Protein AF-A0A524CSA8-F1 (afdb_monomer_lite)

Foldseek 3Di:
DPPCVVVVVVVVVVVLVVQDLVPQAQEEEEELDCLQVVCVVVPNPDSLVSVLVSLVVVVVVVLVCLSSQRAEYEYALDDPCNVVDDPVNVVSSLVVLLVSLQCLLVPPSCVVSLEQEAEDDPLVPHPPSSNVSRVVNNVSSVPGRSHYYYYD

Sequence (152 aa):
MNITGPMYRLYEYVLYRQLNREKAPKHVGIILDGNRRYAREHGYDVPWFGHRKGAQKVMEVLRILWEADVKICTLYAFSVENFQRNENEVSEIMEIAKEKFGEVVDNPDIHRHKVRIKAIGRVDLLPADVQDAIAAAEMETSDYSKHILNVA

Radius of gyration: 16.95 Å; chains: 1; bounding box: 41×42×36 Å

pLDDT: mean 91.22, std 9.38, range [33.66, 98.5]

Structure (mmCIF, N/CA/C/O backbone):
data_AF-A0A524CSA8-F1
#
_entry.id   AF-A0A524CSA8-F1
#
loop_
_atom_site.group_PDB
_atom_site.id
_atom_site.type_symbol
_atom_site.label_atom_id
_atom_site.label_alt_id
_atom_site.label_comp_id
_atom_site.label_asym_id
_atom_site.label_entity_id
_atom_site.label_seq_id
_atom_site.pdbx_PDB_ins_code
_atom_site.Cartn_x
_atom_site.Cartn_y
_atom_site.Cartn_z
_atom_site.occupancy
_atom_site.B_iso_or_equiv
_atom_site.auth_seq_id
_atom_site.auth_comp_id
_atom_site.auth_asym_id
_atom_site.auth_atom_id
_atom_site.pdbx_PDB_model_num
ATOM 1 N N . MET A 1 1 ? 13.277 28.872 1.042 1.00 33.66 1 MET A N 1
ATOM 2 C CA . MET A 1 1 ? 13.573 28.181 -0.235 1.00 33.66 1 MET A CA 1
ATOM 3 C C . MET A 1 1 ? 14.711 27.202 0.013 1.00 33.66 1 MET A C 1
ATOM 5 O O . MET A 1 1 ? 15.814 27.642 0.303 1.00 33.66 1 MET A O 1
ATOM 9 N N . ASN A 1 2 ? 14.431 25.894 0.016 1.00 40.59 2 ASN A N 1
ATOM 10 C CA . ASN A 1 2 ? 15.413 24.858 0.359 1.00 40.59 2 ASN A CA 1
ATOM 11 C C . ASN A 1 2 ? 16.410 24.665 -0.794 1.00 40.59 2 ASN A C 1
ATOM 13 O O . ASN A 1 2 ? 16.108 24.012 -1.791 1.00 40.59 2 ASN A O 1
ATOM 17 N N . ILE A 1 3 ? 17.608 25.232 -0.643 1.00 49.41 3 ILE A N 1
ATOM 18 C CA . ILE A 1 3 ? 18.747 25.110 -1.575 1.00 49.41 3 ILE A CA 1
ATOM 19 C C . ILE A 1 3 ? 19.214 23.641 -1.684 1.00 49.41 3 ILE A C 1
ATOM 21 O O . ILE A 1 3 ? 19.854 23.241 -2.653 1.00 49.41 3 ILE A O 1
ATOM 25 N N . THR A 1 4 ? 18.809 22.801 -0.729 1.00 57.12 4 THR A N 1
ATOM 26 C CA . THR A 1 4 ? 18.981 21.346 -0.746 1.00 57.12 4 THR A CA 1
ATOM 27 C C . THR A 1 4 ? 18.202 20.656 -1.865 1.00 57.12 4 THR A C 1
ATOM 29 O O . THR A 1 4 ? 18.646 19.621 -2.340 1.00 57.12 4 THR A O 1
ATOM 32 N N . GLY A 1 5 ? 17.092 21.219 -2.354 1.00 75.44 5 GLY A N 1
ATOM 33 C CA . GLY A 1 5 ? 16.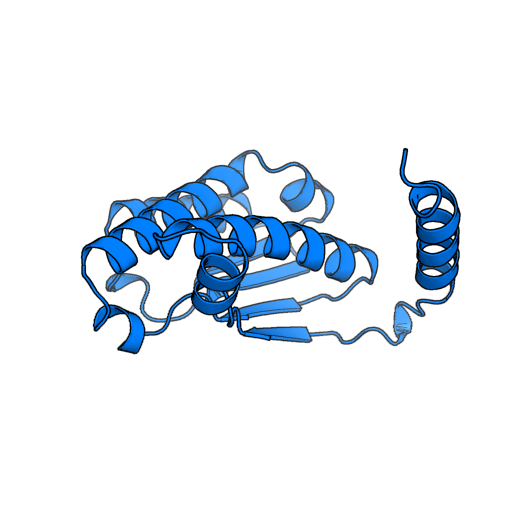223 20.553 -3.332 1.00 75.44 5 GLY A CA 1
ATOM 34 C C . GLY A 1 5 ? 16.905 20.218 -4.669 1.00 75.44 5 GLY A C 1
ATOM 35 O O . GLY A 1 5 ? 16.873 19.064 -5.089 1.00 75.44 5 GLY A O 1
ATOM 36 N N . PRO A 1 6 ? 17.540 21.180 -5.366 1.00 84.56 6 PRO A N 1
ATOM 37 C CA . PRO A 1 6 ? 18.200 20.910 -6.645 1.00 84.56 6 PRO A CA 1
ATOM 38 C C . PRO A 1 6 ? 19.397 19.961 -6.524 1.00 84.56 6 PRO A C 1
ATOM 40 O O . PRO A 1 6 ? 19.517 19.038 -7.326 1.00 84.56 6 PRO A O 1
ATOM 43 N N . MET A 1 7 ? 20.243 20.157 -5.507 1.00 88.19 7 MET A N 1
ATOM 44 C CA . MET A 1 7 ? 21.417 19.310 -5.274 1.00 88.19 7 MET A CA 1
ATOM 45 C C . MET A 1 7 ? 21.024 17.890 -4.870 1.00 88.19 7 MET A C 1
ATOM 47 O O . MET A 1 7 ? 21.609 16.933 -5.367 1.00 88.19 7 MET A O 1
ATOM 51 N N . TYR A 1 8 ? 20.003 17.742 -4.024 1.00 84.44 8 TYR A N 1
ATOM 52 C CA . TYR A 1 8 ? 19.508 16.435 -3.609 1.00 84.44 8 TYR A CA 1
ATOM 53 C C . TYR A 1 8 ? 18.849 15.683 -4.771 1.00 84.44 8 TYR A C 1
ATOM 55 O O . TYR A 1 8 ? 19.150 14.515 -4.973 1.00 84.44 8 TYR A O 1
ATOM 63 N N . ARG A 1 9 ? 18.068 16.360 -5.625 1.00 84.81 9 ARG A N 1
ATOM 64 C CA . ARG A 1 9 ? 17.523 15.745 -6.852 1.00 84.81 9 ARG A CA 1
ATOM 65 C C . ARG A 1 9 ? 18.611 15.302 -7.825 1.00 84.81 9 ARG A C 1
ATOM 67 O O . ARG A 1 9 ? 18.487 14.250 -8.443 1.00 84.81 9 ARG A O 1
ATOM 74 N N . LEU A 1 10 ? 19.677 16.094 -7.976 1.00 89.12 10 LEU A N 1
ATOM 75 C CA . LEU A 1 10 ? 20.823 15.695 -8.793 1.00 89.12 10 LEU A CA 1
ATOM 76 C C . LEU A 1 10 ? 21.529 14.474 -8.188 1.00 89.12 10 LEU A C 1
ATOM 78 O O . LEU A 1 10 ? 21.900 13.558 -8.917 1.00 89.12 10 LEU A O 1
ATOM 82 N N . TYR A 1 11 ? 21.680 14.448 -6.865 1.00 89.94 11 TYR A N 1
ATOM 83 C CA . TYR A 1 11 ? 22.249 13.316 -6.143 1.00 89.94 11 TYR A CA 1
ATOM 84 C C . TYR A 1 11 ? 21.411 12.041 -6.312 1.00 89.94 11 TYR A C 1
ATOM 86 O O . TYR A 1 11 ? 21.954 11.013 -6.711 1.00 89.94 11 TYR A O 1
ATOM 94 N N . GLU A 1 12 ? 20.093 12.114 -6.107 1.00 85.94 12 GLU A N 1
ATOM 95 C CA . GLU A 1 12 ? 19.166 11.006 -6.359 1.00 85.94 12 GLU A CA 1
ATOM 96 C C . GLU A 1 12 ? 19.260 10.533 -7.812 1.00 85.94 12 GLU A C 1
ATOM 98 O O . GLU A 1 12 ? 19.416 9.341 -8.059 1.00 85.94 12 GLU A O 1
ATOM 103 N N . TYR A 1 13 ? 19.261 11.452 -8.783 1.00 86.06 13 TYR A N 1
ATOM 104 C CA . TYR A 1 13 ? 19.416 11.115 -10.200 1.00 86.06 13 TYR A CA 1
ATOM 105 C C . TYR A 1 13 ? 20.710 10.336 -10.482 1.00 86.06 13 TYR A C 1
ATOM 107 O O . TYR A 1 13 ? 20.696 9.352 -11.225 1.00 86.06 13 TYR A O 1
ATOM 115 N N . VAL A 1 14 ? 21.830 10.743 -9.877 1.00 90.81 14 VAL A N 1
ATOM 116 C CA . VAL A 1 14 ? 23.104 10.022 -9.997 1.00 90.81 14 VAL A CA 1
ATOM 117 C C . VAL A 1 14 ? 23.008 8.633 -9.363 1.00 90.81 14 VAL A C 1
ATOM 119 O O . VAL A 1 14 ? 23.429 7.665 -9.996 1.00 90.81 14 VAL A O 1
ATOM 122 N N . LEU A 1 15 ? 22.418 8.509 -8.169 1.00 87.69 15 LEU A N 1
ATOM 123 C CA . LEU A 1 15 ? 22.221 7.219 -7.499 1.00 87.69 15 LEU A CA 1
ATOM 124 C C . LEU A 1 15 ? 21.351 6.262 -8.323 1.00 87.69 15 LEU A C 1
ATOM 126 O O . LEU A 1 15 ? 21.736 5.111 -8.520 1.00 87.69 15 LEU A O 1
ATOM 130 N N . TYR A 1 16 ? 20.227 6.730 -8.872 1.00 82.38 16 TYR A N 1
ATOM 131 C CA . TYR A 1 16 ? 19.348 5.904 -9.707 1.00 82.38 16 TYR A CA 1
ATOM 132 C C . TYR A 1 16 ? 20.067 5.347 -10.935 1.00 82.38 16 TYR A C 1
ATOM 134 O O . TYR A 1 16 ? 19.831 4.206 -11.326 1.00 82.38 16 TYR A O 1
ATOM 142 N N . ARG A 1 17 ? 20.990 6.113 -11.529 1.00 85.50 17 ARG A N 1
ATOM 143 C CA . ARG A 1 17 ? 21.798 5.648 -12.669 1.00 85.50 17 ARG A CA 1
ATOM 144 C C . ARG A 1 17 ? 22.874 4.634 -12.290 1.00 85.50 17 ARG A C 1
ATOM 146 O O . ARG A 1 17 ? 23.366 3.938 -13.174 1.00 85.50 17 ARG A O 1
ATOM 153 N N . GLN A 1 18 ? 23.245 4.554 -11.015 1.00 87.94 18 GLN A N 1
ATOM 154 C CA . GLN A 1 18 ? 24.184 3.554 -10.503 1.00 87.94 18 GLN A CA 1
ATOM 155 C C . GLN A 1 18 ? 23.494 2.236 -10.127 1.00 87.94 18 GLN A C 1
ATOM 157 O O . GLN A 1 18 ? 24.181 1.236 -9.912 1.00 87.94 18 GLN A O 1
ATOM 162 N N . LEU A 1 19 ? 22.157 2.200 -10.064 1.00 82.44 19 LEU A N 1
ATOM 163 C CA . LEU A 1 19 ? 21.419 0.974 -9.772 1.00 82.44 19 LEU A CA 1
ATOM 164 C C . LEU A 1 19 ? 21.613 -0.044 -10.896 1.00 82.44 19 LEU A C 1
ATOM 166 O O . LEU A 1 19 ? 21.122 0.114 -12.014 1.00 82.44 19 LEU A O 1
ATOM 170 N N . ASN A 1 20 ? 22.294 -1.140 -10.573 1.00 85.00 20 ASN A N 1
ATOM 171 C CA . ASN A 1 20 ? 22.346 -2.296 -11.448 1.00 85.00 20 ASN A CA 1
ATOM 172 C C . ASN A 1 20 ? 21.087 -3.149 -11.237 1.00 85.00 20 ASN A C 1
ATOM 174 O O . ASN A 1 20 ? 21.011 -3.930 -10.287 1.00 85.00 20 ASN A O 1
ATOM 178 N N . ARG A 1 21 ? 20.121 -3.013 -12.150 1.00 82.88 21 ARG A N 1
ATOM 179 C CA . ARG A 1 21 ? 18.849 -3.754 -12.122 1.00 82.88 21 ARG A CA 1
ATOM 180 C C . ARG A 1 21 ? 19.030 -5.272 -12.182 1.00 82.88 21 ARG A C 1
ATOM 182 O O . ARG A 1 21 ? 18.247 -5.994 -11.581 1.00 82.88 21 ARG A O 1
ATOM 189 N N . GLU A 1 22 ? 20.088 -5.771 -12.822 1.00 85.06 22 GLU A N 1
ATOM 190 C CA . GLU A 1 22 ? 20.376 -7.214 -12.876 1.00 85.06 22 GLU A CA 1
ATOM 191 C C . GLU A 1 22 ? 20.773 -7.783 -11.508 1.00 85.06 22 GLU A C 1
ATOM 193 O O . GLU A 1 22 ? 20.639 -8.981 -11.263 1.00 85.06 22 GLU A O 1
ATOM 198 N N . LYS A 1 23 ? 21.254 -6.920 -10.605 1.00 88.06 23 LYS A N 1
ATOM 199 C CA . LYS A 1 23 ? 21.631 -7.272 -9.231 1.00 88.06 23 LYS A CA 1
ATOM 200 C C . LYS A 1 23 ? 20.566 -6.891 -8.203 1.00 88.06 23 LYS A C 1
ATOM 202 O O . LYS A 1 23 ? 20.808 -7.061 -7.008 1.00 88.06 23 LYS A O 1
ATOM 207 N N . ALA A 1 24 ? 19.420 -6.363 -8.632 1.00 89.19 24 ALA A N 1
ATOM 208 C CA . ALA A 1 24 ? 18.347 -6.010 -7.716 1.00 89.19 24 ALA A CA 1
ATOM 209 C C . ALA A 1 24 ? 17.814 -7.268 -7.002 1.00 89.19 24 ALA A C 1
ATOM 211 O O . ALA A 1 24 ? 17.736 -8.347 -7.604 1.00 89.19 24 ALA A O 1
ATOM 212 N N . PRO A 1 25 ? 17.432 -7.162 -5.717 1.00 94.94 25 PRO A N 1
ATOM 213 C CA . PRO A 1 25 ? 16.754 -8.257 -5.046 1.00 94.94 25 PRO A CA 1
ATOM 214 C C . PRO A 1 25 ? 15.442 -8.564 -5.773 1.00 94.94 25 PRO A C 1
ATOM 216 O O . PRO A 1 25 ? 14.696 -7.670 -6.164 1.00 94.94 25 PRO A O 1
ATOM 219 N N . LYS A 1 26 ? 15.134 -9.852 -5.930 1.00 94.94 26 LYS A N 1
ATOM 220 C CA . LYS A 1 26 ? 13.879 -10.277 -6.566 1.00 94.94 26 LYS A CA 1
ATOM 221 C C . LYS A 1 26 ? 12.668 -10.070 -5.655 1.00 94.94 26 LYS A C 1
ATOM 223 O O . LYS A 1 26 ? 11.565 -9.884 -6.158 1.00 94.94 26 LYS A O 1
ATOM 228 N N . HIS A 1 27 ? 12.875 -10.111 -4.337 1.00 97.88 27 HIS A N 1
ATOM 229 C CA . HIS A 1 27 ? 11.826 -9.990 -3.328 1.00 97.88 27 HIS A CA 1
ATOM 230 C C . HIS A 1 27 ? 12.316 -9.175 -2.130 1.00 97.88 27 HIS A C 1
ATOM 232 O O . HIS A 1 27 ? 13.383 -9.458 -1.587 1.00 97.88 27 HIS A O 1
ATOM 238 N N . VAL A 1 28 ? 11.535 -8.175 -1.724 1.00 98.12 28 VAL A N 1
ATOM 239 C CA . VAL A 1 28 ? 11.758 -7.364 -0.520 1.00 98.12 28 VAL A CA 1
ATOM 240 C C . VAL A 1 28 ? 10.556 -7.476 0.419 1.00 98.12 28 VAL A C 1
ATOM 242 O O . VAL A 1 28 ? 9.418 -7.269 0.001 1.00 98.12 28 VAL A O 1
ATOM 245 N N . GLY A 1 29 ? 10.810 -7.780 1.693 1.00 97.81 29 GLY A N 1
ATOM 246 C CA . GLY A 1 29 ? 9.823 -7.702 2.772 1.00 97.81 29 GLY A CA 1
ATOM 247 C C . GLY A 1 29 ? 9.996 -6.414 3.579 1.00 97.81 29 GLY A C 1
ATOM 248 O O . GLY A 1 29 ? 11.126 -6.038 3.888 1.00 97.81 29 GLY A O 1
ATOM 249 N N . ILE A 1 30 ? 8.899 -5.741 3.922 1.00 96.94 30 ILE A N 1
ATOM 250 C CA . ILE A 1 30 ? 8.901 -4.478 4.667 1.00 96.94 30 ILE A CA 1
ATOM 251 C C . ILE A 1 30 ? 7.946 -4.590 5.848 1.00 96.94 30 ILE A C 1
ATOM 253 O O . ILE A 1 30 ? 6.770 -4.896 5.673 1.00 96.94 30 ILE A O 1
ATOM 257 N N . ILE A 1 31 ? 8.440 -4.287 7.046 1.00 94.94 31 ILE A N 1
ATOM 258 C CA . ILE A 1 31 ? 7.616 -4.160 8.248 1.00 94.94 31 ILE A CA 1
ATOM 259 C C . ILE A 1 31 ? 7.308 -2.680 8.457 1.00 94.94 31 ILE A C 1
ATOM 261 O O . ILE A 1 31 ? 8.225 -1.872 8.611 1.00 94.94 31 ILE A O 1
ATOM 265 N N . LEU A 1 32 ? 6.023 -2.323 8.450 1.00 91.19 32 LEU A N 1
ATOM 266 C CA . LEU A 1 32 ? 5.569 -0.938 8.575 1.00 91.19 32 LEU A CA 1
ATOM 267 C C . LEU A 1 32 ? 5.495 -0.512 10.048 1.00 91.19 32 LEU A C 1
ATOM 269 O O . LEU A 1 32 ? 4.415 -0.346 10.614 1.00 91.19 32 LEU A O 1
ATOM 273 N N . ASP A 1 33 ? 6.653 -0.347 10.686 1.00 90.50 33 ASP A N 1
ATOM 274 C CA . ASP A 1 33 ? 6.747 0.089 12.083 1.00 90.50 33 ASP A CA 1
ATOM 275 C C . ASP A 1 33 ? 7.081 1.587 12.219 1.00 90.50 33 ASP A C 1
ATOM 277 O O . ASP A 1 33 ? 7.576 2.240 11.304 1.00 90.50 33 ASP A O 1
ATOM 281 N N . GLY A 1 34 ? 6.808 2.147 13.397 1.00 89.50 34 GLY A N 1
ATOM 282 C CA . GLY A 1 34 ? 7.200 3.504 13.770 1.00 89.50 34 GLY A CA 1
ATOM 283 C C . GLY A 1 34 ? 6.103 4.553 13.614 1.00 89.50 34 GLY A C 1
ATOM 284 O O . GLY A 1 34 ? 6.262 5.645 14.146 1.00 89.50 34 GLY A O 1
ATOM 285 N N . ASN A 1 35 ? 4.957 4.226 13.010 1.00 89.69 35 ASN A N 1
ATOM 286 C CA . ASN A 1 35 ? 3.868 5.182 12.748 1.00 89.69 35 ASN A CA 1
ATOM 287 C C . ASN A 1 35 ? 3.415 5.952 14.004 1.00 89.69 35 ASN A C 1
ATOM 289 O O . ASN A 1 35 ? 3.301 7.176 13.985 1.00 89.69 35 ASN A O 1
ATOM 293 N N . ARG A 1 36 ? 3.238 5.258 15.136 1.00 86.81 36 ARG A N 1
ATOM 294 C CA . ARG A 1 36 ? 2.854 5.894 16.411 1.00 86.81 36 ARG A CA 1
ATOM 295 C C . ARG A 1 36 ? 3.960 6.773 17.001 1.00 86.81 36 ARG A C 1
ATOM 297 O O . ARG A 1 36 ? 3.663 7.809 17.586 1.00 86.81 36 ARG A O 1
ATOM 304 N N . ARG A 1 37 ? 5.228 6.360 16.865 1.00 89.38 37 ARG A N 1
ATOM 305 C CA . ARG A 1 37 ? 6.392 7.143 17.323 1.00 89.38 37 ARG A CA 1
ATOM 306 C C . ARG A 1 37 ? 6.530 8.415 16.490 1.00 89.38 37 ARG A C 1
ATOM 308 O O . ARG A 1 37 ? 6.600 9.497 17.056 1.00 89.38 37 ARG A O 1
ATOM 315 N N . TYR A 1 38 ? 6.419 8.278 15.170 1.00 89.94 38 TYR A N 1
ATOM 316 C CA . TYR A 1 38 ? 6.408 9.387 14.224 1.00 89.94 38 TYR A CA 1
ATOM 317 C C . TYR A 1 38 ? 5.310 10.409 14.545 1.00 89.94 38 TYR A C 1
ATOM 319 O O . TYR A 1 38 ? 5.593 11.604 14.589 1.00 89.94 38 TYR A O 1
ATOM 327 N N . ALA A 1 39 ? 4.081 9.950 14.824 1.00 87.94 39 ALA A N 1
ATOM 328 C CA . ALA A 1 39 ? 2.976 10.830 15.204 1.00 87.94 39 ALA A CA 1
ATOM 329 C C . ALA A 1 39 ? 3.328 11.688 16.434 1.00 87.94 39 ALA A C 1
ATOM 331 O O . ALA A 1 39 ? 3.237 12.912 16.375 1.00 87.94 39 ALA A O 1
ATOM 332 N N . ARG A 1 40 ? 3.828 11.057 17.506 1.00 86.69 40 ARG A N 1
ATOM 333 C CA . ARG A 1 40 ? 4.221 11.750 18.746 1.00 86.69 40 ARG A CA 1
ATOM 334 C C . ARG A 1 40 ? 5.352 12.753 18.530 1.00 86.69 40 ARG A C 1
ATOM 336 O O . ARG A 1 40 ? 5.271 13.872 19.020 1.00 86.69 40 ARG A O 1
ATOM 343 N N . GLU A 1 41 ? 6.390 12.367 17.792 1.00 88.75 41 GLU A N 1
ATOM 344 C CA . GLU A 1 41 ? 7.551 13.231 17.520 1.00 88.75 41 GLU A CA 1
ATOM 345 C C . GLU A 1 41 ? 7.188 14.481 16.710 1.00 88.75 41 GLU A C 1
ATOM 347 O O . GLU A 1 41 ? 7.858 15.504 16.824 1.00 88.75 41 GLU A O 1
ATOM 352 N N . HIS A 1 42 ? 6.110 14.421 15.926 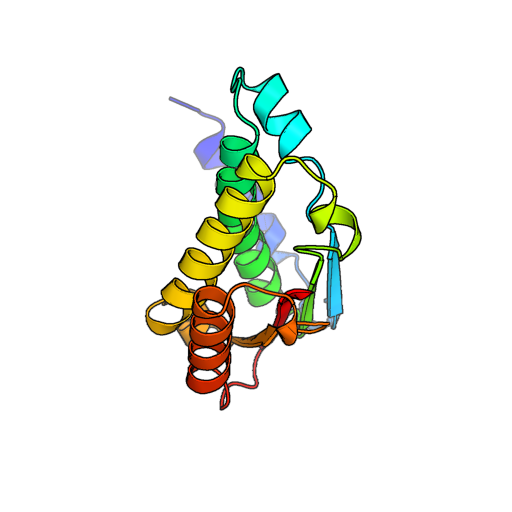1.00 85.25 42 HIS A N 1
ATOM 353 C CA . HIS A 1 42 ? 5.625 15.541 15.118 1.00 85.25 42 HIS A CA 1
ATOM 354 C C . HIS A 1 42 ? 4.453 16.293 15.772 1.00 85.25 42 HIS A C 1
ATOM 356 O O . HIS A 1 42 ? 3.799 17.097 15.111 1.00 85.25 42 HIS A O 1
ATOM 362 N N . GLY A 1 43 ? 4.192 16.053 17.064 1.00 82.69 43 GLY A N 1
ATOM 363 C CA . GLY A 1 43 ? 3.164 16.764 17.827 1.00 82.69 43 GLY A CA 1
ATOM 364 C C . GLY A 1 43 ? 1.731 16.364 17.477 1.00 82.69 43 GLY A C 1
ATOM 365 O O . GLY A 1 43 ? 0.806 17.127 17.736 1.00 82.69 43 GLY A O 1
ATOM 366 N N . TYR A 1 44 ? 1.531 15.190 16.874 1.00 82.38 44 TYR A N 1
ATOM 367 C CA . TYR A 1 44 ? 0.199 14.636 16.672 1.00 82.38 44 TYR A CA 1
ATOM 368 C C . TYR A 1 44 ? -0.202 13.823 17.901 1.00 82.38 44 TYR A C 1
ATOM 370 O O . TYR A 1 44 ? 0.369 12.764 18.174 1.00 82.38 44 TYR A O 1
ATOM 378 N N . ASP A 1 45 ? -1.231 14.292 18.605 1.00 75.19 45 ASP A N 1
ATOM 379 C CA . ASP A 1 45 ? -1.797 13.597 19.770 1.00 75.19 45 ASP A CA 1
ATOM 380 C C . ASP A 1 45 ? -2.465 12.265 19.395 1.00 75.19 45 ASP A C 1
ATOM 382 O O . ASP A 1 45 ? -2.692 11.396 20.239 1.00 75.19 45 ASP A O 1
ATOM 386 N N . VAL A 1 46 ? -2.766 12.086 18.107 1.00 78.06 46 VAL A N 1
ATOM 387 C CA . VAL A 1 46 ? -3.603 11.009 17.593 1.00 78.06 46 VAL A CA 1
ATOM 388 C C . VAL A 1 46 ? -2.829 10.044 16.679 1.00 78.06 46 VAL A C 1
ATOM 390 O O . VAL A 1 46 ? -2.304 10.457 15.638 1.00 78.06 46 VAL A O 1
ATOM 393 N N . PRO A 1 47 ? -2.750 8.738 17.025 1.00 77.00 47 PRO A N 1
ATOM 394 C CA . PRO A 1 47 ? -1.932 7.755 16.306 1.00 77.00 47 PRO A CA 1
ATOM 395 C C . PRO A 1 47 ? -2.222 7.612 14.807 1.00 77.00 47 PRO A C 1
ATOM 397 O O . PRO A 1 47 ? -1.296 7.389 14.023 1.00 77.00 47 PRO A O 1
ATOM 400 N N . TRP A 1 48 ? -3.484 7.750 14.388 1.00 79.19 48 TRP A N 1
ATOM 401 C CA . TRP A 1 48 ? -3.912 7.527 12.999 1.00 79.19 48 TRP A CA 1
ATOM 402 C C . TRP A 1 48 ? -3.271 8.494 12.000 1.00 79.19 48 TRP A C 1
ATOM 404 O O . TRP A 1 48 ? -3.076 8.131 10.840 1.00 79.19 48 TRP A O 1
ATOM 414 N N . PHE A 1 49 ? -2.840 9.682 12.438 1.00 83.12 49 PHE A N 1
ATOM 415 C CA . PHE A 1 49 ? -2.096 10.594 11.568 1.00 83.12 49 PHE A CA 1
ATOM 416 C C . PHE A 1 49 ? -0.774 9.970 11.099 1.00 83.12 49 PHE A C 1
ATOM 418 O O . PHE A 1 49 ? -0.421 10.034 9.919 1.00 83.12 49 PHE A O 1
ATOM 425 N N . GLY A 1 50 ? -0.073 9.295 12.014 1.00 85.50 50 GLY A N 1
ATOM 426 C CA . GLY A 1 50 ? 1.133 8.541 11.695 1.00 85.50 50 GLY A CA 1
ATOM 427 C C . GLY A 1 50 ? 0.854 7.394 10.729 1.00 85.50 50 GLY A C 1
ATOM 428 O O . GLY A 1 50 ? 1.626 7.184 9.800 1.00 85.50 50 GLY A O 1
ATOM 429 N N . HIS A 1 51 ? -0.275 6.699 10.886 1.00 86.81 51 HIS A N 1
ATOM 430 C CA . HIS A 1 51 ? -0.682 5.628 9.972 1.00 86.81 51 HIS A CA 1
ATOM 431 C C . HIS A 1 51 ? -0.972 6.146 8.556 1.00 86.81 51 HIS A C 1
ATOM 433 O O . HIS A 1 51 ? -0.472 5.571 7.589 1.00 86.81 51 HIS A O 1
ATOM 439 N N . ARG A 1 52 ? -1.679 7.276 8.414 1.00 87.69 52 ARG A N 1
ATOM 440 C CA . ARG A 1 52 ? -1.924 7.905 7.101 1.00 87.69 52 ARG A CA 1
ATOM 441 C C . ARG A 1 52 ? -0.628 8.365 6.433 1.00 87.69 52 ARG A C 1
ATOM 443 O O . ARG A 1 52 ? -0.437 8.144 5.237 1.00 87.69 52 ARG A O 1
ATOM 450 N N . LYS A 1 53 ? 0.299 8.950 7.199 1.00 88.25 53 LYS A N 1
ATOM 451 C CA . LYS A 1 53 ? 1.638 9.310 6.699 1.00 88.25 53 LYS A CA 1
ATOM 452 C C . LYS A 1 53 ? 2.459 8.086 6.304 1.00 88.25 53 LYS A C 1
ATOM 454 O O . LYS A 1 53 ? 3.102 8.109 5.256 1.00 88.25 53 LYS A O 1
ATOM 459 N N . GLY A 1 54 ? 2.382 7.012 7.085 1.00 88.81 54 GLY A N 1
ATOM 460 C CA . GLY A 1 54 ? 2.976 5.721 6.752 1.00 88.81 54 GLY A CA 1
ATOM 461 C C . GLY A 1 54 ? 2.451 5.182 5.421 1.00 88.81 54 GLY A C 1
ATOM 462 O O . GLY A 1 54 ? 3.245 4.857 4.544 1.00 88.81 54 GLY A O 1
ATOM 463 N N . ALA A 1 55 ? 1.132 5.188 5.214 1.00 88.44 55 ALA A N 1
ATOM 464 C CA . ALA A 1 55 ? 0.516 4.745 3.961 1.00 88.44 55 ALA A CA 1
ATOM 465 C C . ALA A 1 55 ? 0.970 5.578 2.745 1.00 88.44 55 ALA A C 1
ATOM 467 O O . ALA A 1 55 ? 1.251 5.024 1.684 1.00 88.44 55 ALA A O 1
ATOM 468 N N . GLN A 1 56 ? 1.114 6.901 2.896 1.00 88.38 56 GLN A N 1
ATOM 469 C CA . GLN A 1 56 ? 1.689 7.759 1.847 1.00 88.38 56 GLN A CA 1
ATOM 470 C C . GLN A 1 56 ? 3.145 7.379 1.543 1.00 88.38 56 GLN A C 1
ATOM 472 O O . GLN A 1 56 ? 3.527 7.246 0.380 1.00 88.38 56 GLN A O 1
ATOM 477 N N . LYS A 1 57 ? 3.948 7.143 2.588 1.00 91.81 57 LYS A N 1
ATOM 478 C CA . LYS A 1 57 ? 5.357 6.763 2.446 1.00 91.81 57 LYS A CA 1
ATOM 479 C C . LYS A 1 57 ? 5.530 5.409 1.760 1.00 91.81 57 LYS A C 1
ATOM 481 O O . LYS A 1 57 ? 6.461 5.249 0.976 1.00 91.81 57 LYS A O 1
ATOM 486 N N . VAL A 1 58 ? 4.632 4.457 2.013 1.00 93.88 58 VAL A N 1
ATOM 487 C CA . VAL A 1 58 ? 4.635 3.147 1.347 1.00 93.88 58 VAL A CA 1
ATOM 488 C C . VAL A 1 58 ? 4.585 3.306 -0.168 1.00 93.88 58 VAL A C 1
ATOM 490 O O . VAL A 1 58 ? 5.412 2.713 -0.853 1.00 93.88 58 VAL A O 1
ATOM 493 N N . MET A 1 59 ? 3.692 4.146 -0.698 1.00 91.19 59 MET A N 1
ATOM 494 C CA . MET A 1 59 ? 3.606 4.362 -2.147 1.00 91.19 59 MET A CA 1
ATOM 495 C C . MET A 1 59 ? 4.889 4.953 -2.734 1.00 91.19 59 MET A C 1
ATOM 497 O O . MET A 1 59 ? 5.306 4.551 -3.818 1.00 91.19 59 MET A O 1
ATOM 501 N N . GLU A 1 60 ? 5.550 5.866 -2.019 1.00 92.00 60 GLU A N 1
ATOM 502 C CA . GLU A 1 60 ? 6.856 6.381 -2.443 1.00 92.00 60 GLU A CA 1
ATOM 503 C C . GLU A 1 60 ? 7.901 5.261 -2.513 1.00 92.00 60 GLU A C 1
ATOM 505 O O . GLU A 1 60 ? 8.583 5.127 -3.523 1.00 92.00 60 GLU A O 1
ATOM 510 N N . VAL A 1 61 ? 7.989 4.414 -1.483 1.00 94.25 61 VAL A N 1
ATOM 511 C CA . VAL A 1 61 ? 8.939 3.289 -1.448 1.00 94.25 61 VAL A CA 1
ATOM 512 C C . VAL A 1 61 ? 8.637 2.266 -2.543 1.00 94.25 61 VAL A C 1
ATOM 514 O O . VAL A 1 61 ? 9.555 1.794 -3.212 1.00 94.25 61 VAL A O 1
ATOM 517 N N . LEU A 1 62 ? 7.365 1.943 -2.773 1.00 95.56 62 LEU A N 1
ATOM 518 C CA . LEU A 1 62 ? 6.955 1.004 -3.815 1.00 95.56 62 LEU A CA 1
ATOM 519 C C . LEU A 1 62 ? 7.372 1.476 -5.211 1.00 95.56 62 LEU A C 1
ATOM 521 O O . LEU A 1 62 ? 7.901 0.674 -5.979 1.00 95.56 62 LEU A O 1
ATOM 525 N N . ARG A 1 63 ? 7.232 2.774 -5.518 1.00 93.06 63 ARG A N 1
ATOM 526 C CA . ARG A 1 63 ? 7.718 3.346 -6.786 1.00 93.06 63 ARG A CA 1
ATOM 527 C C . ARG A 1 63 ? 9.213 3.107 -6.974 1.00 93.06 63 ARG A C 1
ATOM 529 O O . ARG A 1 63 ? 9.619 2.653 -8.040 1.00 93.06 63 ARG A O 1
ATOM 536 N N . ILE A 1 64 ? 10.012 3.323 -5.928 1.00 91.62 64 ILE A N 1
ATOM 537 C CA . ILE A 1 64 ? 11.463 3.074 -5.958 1.00 91.62 64 ILE A CA 1
ATOM 538 C C . ILE A 1 64 ? 11.747 1.599 -6.261 1.00 91.62 64 ILE A C 1
ATOM 540 O O . ILE A 1 64 ? 12.574 1.289 -7.119 1.00 91.62 64 ILE A O 1
ATOM 544 N N . LEU A 1 65 ? 11.041 0.680 -5.595 1.00 94.75 65 LEU A N 1
ATOM 545 C CA . LEU A 1 65 ? 11.201 -0.758 -5.823 1.00 94.75 65 LEU A CA 1
ATOM 546 C C . LEU A 1 65 ? 10.848 -1.150 -7.265 1.00 94.75 65 LEU A C 1
ATOM 548 O O . LEU A 1 65 ? 11.601 -1.893 -7.897 1.00 94.75 65 LEU A O 1
ATOM 552 N N . TRP A 1 66 ? 9.756 -0.620 -7.816 1.00 93.88 66 TRP A N 1
ATOM 553 C CA . TRP A 1 66 ? 9.352 -0.909 -9.194 1.00 93.88 66 TRP A CA 1
ATOM 554 C C . TRP A 1 66 ? 10.293 -0.288 -10.235 1.00 93.88 66 TRP A C 1
ATOM 556 O O . TRP A 1 66 ? 10.533 -0.886 -11.283 1.00 93.88 66 TRP A O 1
ATOM 566 N N . GLU A 1 67 ? 10.852 0.896 -9.979 1.00 90.06 67 GLU A N 1
ATOM 567 C CA . GLU A 1 67 ? 11.861 1.524 -10.847 1.00 90.06 67 GLU A CA 1
ATOM 568 C C . GLU A 1 67 ? 13.210 0.789 -10.823 1.00 90.06 67 GLU A C 1
ATOM 570 O O . GLU A 1 67 ? 13.932 0.762 -11.832 1.00 90.06 67 GLU A O 1
ATOM 575 N N . ALA A 1 68 ? 13.527 0.159 -9.690 1.00 90.12 68 ALA A N 1
ATOM 576 C CA . ALA A 1 68 ? 14.667 -0.733 -9.512 1.00 90.12 68 ALA A CA 1
ATOM 577 C C . ALA A 1 68 ? 14.426 -2.160 -10.048 1.00 90.12 68 ALA A C 1
ATOM 579 O O . ALA A 1 68 ? 15.345 -2.974 -10.011 1.00 90.12 68 ALA A O 1
ATOM 580 N N . ASP A 1 69 ? 13.233 -2.448 -10.584 1.00 91.62 69 ASP A N 1
ATOM 581 C CA . ASP A 1 69 ? 12.805 -3.753 -11.114 1.00 91.62 69 ASP A CA 1
ATOM 582 C C . ASP A 1 69 ? 12.734 -4.886 -10.066 1.00 91.62 69 ASP A C 1
ATOM 584 O O . ASP A 1 69 ? 12.857 -6.072 -10.387 1.00 91.62 69 ASP A O 1
ATOM 588 N N . VAL A 1 70 ? 12.489 -4.534 -8.798 1.00 95.62 70 VAL A N 1
ATOM 589 C CA . VAL A 1 70 ? 12.213 -5.502 -7.726 1.00 95.62 70 VAL A CA 1
ATOM 590 C C . VAL A 1 70 ? 10.857 -6.151 -7.982 1.00 95.62 70 VAL A C 1
ATOM 592 O O . VAL A 1 70 ? 9.812 -5.513 -7.860 1.00 95.62 70 VAL A O 1
ATOM 595 N N . LYS A 1 71 ? 10.869 -7.441 -8.327 1.00 96.00 71 LYS A N 1
ATOM 596 C CA . LYS A 1 71 ? 9.680 -8.161 -8.809 1.00 96.00 71 LYS A CA 1
ATOM 597 C C . LYS A 1 71 ? 8.602 -8.346 -7.754 1.00 96.00 71 LYS A C 1
ATOM 599 O O . LYS A 1 71 ? 7.425 -8.301 -8.096 1.00 96.00 71 LYS A O 1
ATOM 604 N N . ILE A 1 72 ? 8.983 -8.580 -6.504 1.00 98.38 72 ILE A N 1
ATOM 605 C CA . ILE A 1 72 ? 8.043 -8.903 -5.431 1.00 98.38 72 ILE A CA 1
ATOM 606 C C . ILE A 1 72 ? 8.299 -7.985 -4.239 1.00 98.38 72 ILE A C 1
ATOM 608 O O . ILE A 1 72 ? 9.424 -7.866 -3.753 1.00 98.38 72 ILE A O 1
ATOM 612 N N . CYS A 1 73 ? 7.244 -7.369 -3.726 1.00 98.31 73 CYS A N 1
ATOM 613 C CA . CYS A 1 73 ? 7.255 -6.689 -2.441 1.00 98.31 73 CYS A CA 1
ATOM 614 C C . CYS A 1 73 ? 6.241 -7.356 -1.509 1.00 98.31 73 CYS A C 1
ATOM 616 O O . CYS A 1 73 ? 5.178 -7.799 -1.942 1.00 98.31 73 CYS A O 1
ATOM 618 N N . THR A 1 74 ? 6.566 -7.477 -0.227 1.00 98.50 74 THR A N 1
ATOM 619 C CA . THR A 1 74 ? 5.620 -7.922 0.798 1.00 98.50 74 THR A CA 1
ATOM 620 C C . THR A 1 74 ? 5.621 -6.935 1.942 1.00 98.50 74 THR A C 1
ATOM 622 O O . THR A 1 74 ? 6.659 -6.703 2.556 1.00 98.50 74 THR A O 1
ATOM 625 N N . LEU A 1 75 ? 4.466 -6.345 2.206 1.00 97.69 75 LEU A N 1
ATOM 626 C CA . LEU A 1 75 ? 4.265 -5.412 3.299 1.00 97.69 75 LEU A CA 1
ATOM 627 C C . LEU A 1 75 ? 3.637 -6.165 4.456 1.00 97.69 75 LEU A C 1
ATOM 629 O O . LEU A 1 75 ? 2.628 -6.827 4.258 1.00 97.69 75 LEU A O 1
ATOM 633 N N . TYR A 1 76 ? 4.204 -6.035 5.648 1.00 95.31 76 TYR A N 1
ATOM 634 C CA . TYR A 1 76 ? 3.528 -6.424 6.873 1.00 95.31 76 TYR A CA 1
ATOM 635 C C . TYR A 1 76 ? 2.762 -5.211 7.394 1.00 95.31 76 TYR A C 1
ATOM 637 O O . TYR A 1 76 ? 3.357 -4.289 7.965 1.00 95.31 76 TYR A O 1
ATOM 645 N N . ALA A 1 77 ? 1.467 -5.179 7.086 1.00 91.62 77 ALA A N 1
ATOM 646 C CA . ALA A 1 77 ? 0.593 -4.036 7.292 1.00 91.62 77 ALA A CA 1
ATOM 647 C C . ALA A 1 77 ? -0.245 -4.172 8.567 1.00 91.62 77 ALA A C 1
ATOM 649 O O . ALA A 1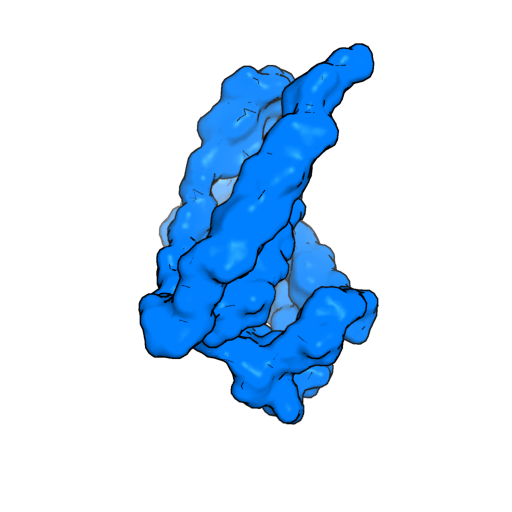 77 ? -0.402 -3.178 9.280 1.00 91.62 77 ALA A O 1
ATOM 650 N N . PHE A 1 78 ? -0.748 -5.372 8.882 1.00 92.94 78 PHE A N 1
ATOM 651 C CA . PHE A 1 78 ? -1.586 -5.572 10.066 1.00 92.94 78 PHE A CA 1
ATOM 652 C C . PHE A 1 78 ? -1.498 -6.997 10.625 1.00 92.94 78 PHE A C 1
ATOM 654 O O . PHE A 1 78 ? -1.755 -7.966 9.924 1.00 92.94 78 PHE A O 1
ATOM 661 N N . SER A 1 79 ? -1.175 -7.139 11.915 1.00 89.75 79 SER A N 1
ATOM 662 C CA . SER A 1 79 ? -1.107 -8.454 12.573 1.00 89.75 79 SER A CA 1
ATOM 663 C C . SER A 1 79 ? -2.383 -8.808 13.337 1.00 89.75 79 SER A C 1
ATOM 665 O O . SER A 1 79 ? -3.123 -7.926 13.767 1.00 89.75 79 SER A O 1
ATOM 667 N N . VAL A 1 80 ? -2.609 -10.099 13.607 1.00 89.50 80 VA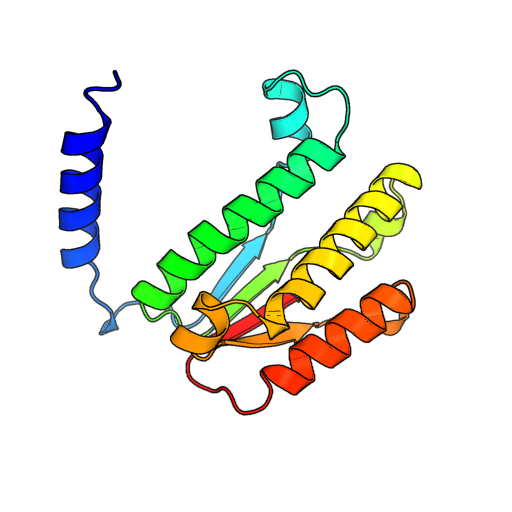L A N 1
ATOM 668 C CA . VAL A 1 80 ? -3.736 -10.547 14.450 1.00 89.50 80 VAL A CA 1
ATOM 669 C C . VAL A 1 80 ? -3.648 -9.942 15.859 1.00 89.50 80 VAL A C 1
ATOM 671 O O . VAL A 1 80 ? -4.652 -9.548 16.443 1.00 89.50 80 VAL A O 1
ATOM 674 N N . GLU A 1 81 ? -2.445 -9.772 16.401 1.00 89.19 81 GLU A N 1
ATOM 675 C CA . GLU A 1 81 ? -2.228 -9.110 17.691 1.00 89.19 81 GLU A CA 1
ATOM 676 C C . GLU A 1 81 ? -2.609 -7.622 17.647 1.00 89.19 81 GLU A C 1
ATOM 678 O O . GLU A 1 81 ? -2.880 -7.021 18.684 1.00 89.19 81 GLU A O 1
ATOM 683 N N . ASN A 1 82 ? -2.652 -6.991 16.467 1.00 89.81 82 ASN A N 1
ATOM 684 C CA . ASN A 1 82 ? -3.061 -5.592 16.346 1.00 89.81 82 ASN A CA 1
ATOM 685 C C . ASN A 1 82 ? -4.561 -5.386 16.581 1.00 89.81 82 ASN A C 1
ATOM 687 O O . ASN A 1 82 ? -4.941 -4.270 16.928 1.00 89.81 82 ASN A O 1
ATOM 691 N N . PHE A 1 83 ? -5.386 -6.437 16.526 1.00 91.19 83 PHE A N 1
ATOM 692 C CA . PHE A 1 83 ? -6.778 -6.365 16.985 1.00 91.19 83 PHE A CA 1
ATOM 693 C C . PHE A 1 83 ? -6.899 -6.066 18.485 1.00 91.19 83 PHE A C 1
ATOM 695 O O . PHE A 1 83 ? -7.930 -5.574 18.921 1.00 91.19 83 PHE A O 1
ATOM 702 N N . GLN A 1 84 ? -5.853 -6.316 19.281 1.00 91.94 84 GLN A N 1
ATOM 703 C CA . GLN A 1 84 ? -5.847 -6.024 20.721 1.00 91.94 84 GLN A CA 1
ATOM 704 C C . GLN A 1 84 ? -5.553 -4.547 21.040 1.00 91.94 84 GLN A C 1
ATOM 706 O O . GLN A 1 84 ? -5.439 -4.171 22.208 1.00 91.94 84 GLN A O 1
ATOM 711 N N . ARG A 1 85 ? -5.365 -3.701 20.019 1.00 90.62 85 ARG A N 1
ATOM 712 C CA . ARG A 1 85 ? -5.182 -2.256 20.200 1.00 90.62 85 ARG A CA 1
ATOM 713 C C . ARG A 1 85 ? -6.512 -1.580 20.533 1.00 90.62 85 ARG A C 1
ATOM 715 O O . ARG A 1 85 ? -7.568 -2.199 20.527 1.00 90.62 85 ARG A O 1
ATOM 722 N N . ASN A 1 86 ? -6.448 -0.286 20.841 1.00 91.12 86 ASN A N 1
ATOM 723 C CA . ASN A 1 86 ? -7.646 0.510 21.081 1.00 91.12 86 ASN A CA 1
ATOM 724 C C . ASN A 1 86 ? -8.583 0.459 19.859 1.00 91.12 86 ASN A C 1
ATOM 726 O O . ASN A 1 86 ? -8.119 0.613 18.731 1.00 91.12 86 ASN A O 1
ATOM 730 N N . GLU A 1 87 ? -9.884 0.286 20.095 1.00 91.81 87 GLU A N 1
ATOM 731 C CA . GLU A 1 87 ? -10.895 0.118 19.041 1.00 91.81 87 GLU A CA 1
ATOM 732 C C . GLU A 1 87 ? -10.896 1.265 18.024 1.00 91.81 87 GLU A C 1
ATOM 734 O O . GLU A 1 87 ? -10.976 1.014 16.824 1.00 91.81 87 GLU A O 1
ATOM 739 N N . ASN A 1 88 ? -10.704 2.511 18.475 1.00 90.00 88 ASN A N 1
ATOM 740 C CA . ASN A 1 88 ? -10.625 3.663 17.573 1.00 90.00 88 ASN A CA 1
ATOM 741 C C . ASN A 1 88 ? -9.383 3.585 16.674 1.00 90.00 88 ASN A C 1
ATOM 743 O O . ASN A 1 88 ? -9.453 3.915 15.496 1.00 90.00 88 ASN A O 1
ATOM 747 N N . GLU A 1 89 ? -8.242 3.124 17.204 1.00 89.62 89 GLU A N 1
ATOM 748 C CA . GLU A 1 89 ? -7.027 2.933 16.398 1.00 89.62 89 GLU A CA 1
ATOM 749 C C . GLU A 1 89 ? -7.240 1.840 15.346 1.00 89.62 89 GLU A C 1
ATOM 751 O O . GLU A 1 89 ? -6.865 2.024 14.190 1.00 89.62 89 GLU A O 1
ATOM 756 N N . VAL A 1 90 ? -7.863 0.720 15.726 1.00 93.12 90 VAL A N 1
ATOM 757 C CA . VAL A 1 90 ? -8.172 -0.371 14.791 1.00 93.12 90 VAL A CA 1
ATOM 758 C C . VAL A 1 90 ? -9.138 0.110 13.711 1.00 93.12 90 VAL A C 1
ATOM 760 O O . VAL A 1 90 ? -8.863 -0.102 12.535 1.00 93.12 90 VAL A O 1
ATOM 763 N N . SER A 1 91 ? -10.214 0.808 14.084 1.00 93.75 91 SER A N 1
ATOM 764 C CA . SER A 1 91 ? -11.194 1.351 13.137 1.00 93.75 91 SER A CA 1
ATOM 765 C C . SER A 1 91 ? -10.546 2.283 12.112 1.00 93.75 91 SER A C 1
ATOM 767 O O . SER A 1 91 ? -10.809 2.162 10.920 1.00 93.75 91 SER A O 1
ATOM 769 N N . GLU A 1 92 ? -9.653 3.172 12.548 1.00 92.50 92 GLU A N 1
ATOM 770 C CA . GLU A 1 92 ? -8.923 4.067 11.642 1.00 92.50 92 GLU A CA 1
ATOM 771 C C . GLU A 1 92 ? -7.972 3.308 10.711 1.00 92.50 92 GLU A C 1
ATOM 773 O O . GLU A 1 92 ? -7.855 3.643 9.534 1.00 92.50 92 GLU A O 1
ATOM 778 N N . ILE A 1 93 ? -7.294 2.265 11.202 1.00 93.25 93 ILE A N 1
ATOM 779 C CA . ILE A 1 93 ? -6.446 1.423 10.349 1.00 93.25 93 ILE A CA 1
ATOM 780 C C . ILE A 1 93 ? -7.288 0.706 9.286 1.00 93.25 93 ILE A C 1
ATOM 782 O O . ILE A 1 93 ? -6.863 0.641 8.132 1.00 93.25 93 ILE A O 1
ATOM 786 N N . MET A 1 94 ? -8.473 0.207 9.647 1.00 96.25 94 MET A N 1
ATOM 787 C CA . MET A 1 94 ? -9.390 -0.430 8.696 1.00 96.25 94 MET A CA 1
ATOM 788 C C . MET A 1 94 ? -9.902 0.564 7.655 1.00 96.25 94 MET A C 1
ATOM 790 O O . MET A 1 94 ? -9.920 0.235 6.471 1.00 96.25 94 MET A O 1
ATOM 794 N N . GLU A 1 95 ? -10.214 1.800 8.054 1.00 96.06 95 GLU A N 1
ATOM 795 C CA . GLU A 1 95 ? -10.598 2.853 7.109 1.00 96.06 95 GLU A CA 1
ATOM 796 C C . GLU A 1 95 ? -9.461 3.164 6.129 1.00 96.06 95 GLU A C 1
ATOM 798 O O . GLU A 1 95 ? -9.676 3.214 4.920 1.00 96.06 95 GLU A O 1
ATOM 803 N N . ILE A 1 96 ? -8.224 3.285 6.624 1.00 94.12 96 ILE A N 1
ATOM 804 C CA . ILE A 1 96 ? -7.043 3.481 5.771 1.00 94.12 96 ILE A CA 1
ATOM 805 C C . ILE A 1 96 ? -6.859 2.296 4.817 1.00 94.12 96 ILE A C 1
ATOM 807 O O . ILE A 1 96 ? -6.539 2.504 3.648 1.00 94.12 96 ILE A O 1
ATOM 811 N N . ALA A 1 97 ? -7.044 1.061 5.287 1.00 95.56 97 ALA A N 1
ATOM 812 C CA . ALA A 1 97 ? -6.944 -0.124 4.442 1.00 95.56 97 ALA A CA 1
ATOM 813 C C . ALA A 1 97 ? -8.004 -0.097 3.332 1.00 95.56 97 ALA A C 1
ATOM 815 O O . ALA A 1 97 ? -7.651 -0.235 2.161 1.00 95.56 97 ALA A O 1
ATOM 816 N N . LYS A 1 98 ? -9.270 0.159 3.681 1.00 97.25 98 LYS A N 1
ATOM 817 C CA . LYS A 1 98 ? -10.379 0.289 2.728 1.00 97.25 98 LYS A CA 1
ATOM 818 C C . LYS A 1 98 ? -10.095 1.358 1.676 1.00 97.25 98 LYS A C 1
ATOM 820 O O . LYS A 1 98 ? -10.200 1.080 0.486 1.00 97.25 98 LYS A O 1
ATOM 825 N N . GLU A 1 99 ? -9.677 2.552 2.101 1.00 95.62 99 GLU A N 1
ATOM 826 C CA . GLU A 1 99 ? -9.287 3.644 1.200 1.00 95.62 99 GLU A CA 1
ATOM 827 C C . GLU A 1 99 ? -8.158 3.210 0.253 1.00 95.62 99 GLU A C 1
ATOM 829 O O . GLU A 1 99 ? -8.256 3.395 -0.957 1.00 95.62 99 GLU A O 1
ATOM 834 N N . LYS A 1 100 ? -7.085 2.608 0.780 1.00 95.00 100 LYS A N 1
ATOM 835 C CA . LYS A 1 100 ? -5.896 2.264 -0.014 1.00 95.00 100 LYS A CA 1
ATOM 836 C C . LYS A 1 100 ? -6.138 1.125 -0.994 1.00 95.00 100 LYS A C 1
ATOM 838 O O . LYS A 1 100 ? -5.601 1.181 -2.096 1.00 95.00 100 LYS A O 1
ATOM 843 N N . PHE A 1 101 ? -6.935 0.126 -0.623 1.00 96.75 101 PHE A N 1
ATOM 844 C CA . PHE A 1 101 ? -7.371 -0.906 -1.562 1.00 96.75 101 PHE A CA 1
ATOM 845 C C . PHE A 1 101 ? -8.362 -0.347 -2.587 1.00 96.75 101 PHE A C 1
ATOM 847 O O . PHE A 1 101 ? -8.231 -0.653 -3.766 1.00 96.75 101 PHE A O 1
ATOM 854 N N . GLY A 1 102 ? -9.282 0.534 -2.187 1.00 96.00 102 GLY A N 1
ATOM 855 C CA . GLY A 1 102 ? -10.197 1.203 -3.117 1.00 96.00 102 GLY A CA 1
ATOM 856 C C . GLY A 1 102 ? -9.473 2.069 -4.155 1.00 96.00 102 GLY A C 1
ATOM 857 O O . GLY A 1 102 ? -9.821 2.045 -5.331 1.00 96.00 102 GLY A O 1
ATOM 858 N N . GLU A 1 103 ? -8.409 2.769 -3.752 1.00 94.62 103 GLU A N 1
ATOM 859 C CA . GLU A 1 103 ? -7.573 3.582 -4.647 1.00 94.62 103 GLU A CA 1
ATOM 860 C C . GLU A 1 103 ? -6.877 2.761 -5.743 1.00 94.62 103 GLU A C 1
ATOM 862 O O . GLU A 1 103 ? -6.509 3.336 -6.763 1.00 94.62 103 GLU A O 1
ATOM 867 N N . VAL A 1 104 ? -6.682 1.445 -5.561 1.00 93.44 104 VAL A N 1
ATOM 868 C CA . VAL A 1 104 ? -5.992 0.571 -6.532 1.00 93.44 104 VAL A CA 1
ATOM 869 C C . VAL A 1 104 ? -6.612 0.662 -7.918 1.00 93.44 104 VAL A C 1
ATOM 871 O O . VAL A 1 104 ? -5.866 0.679 -8.894 1.00 93.44 104 VAL A O 1
ATOM 874 N N . VAL A 1 105 ? -7.944 0.741 -7.984 1.00 90.19 105 VAL A N 1
ATOM 875 C CA . VAL A 1 105 ? -8.719 0.683 -9.232 1.00 90.19 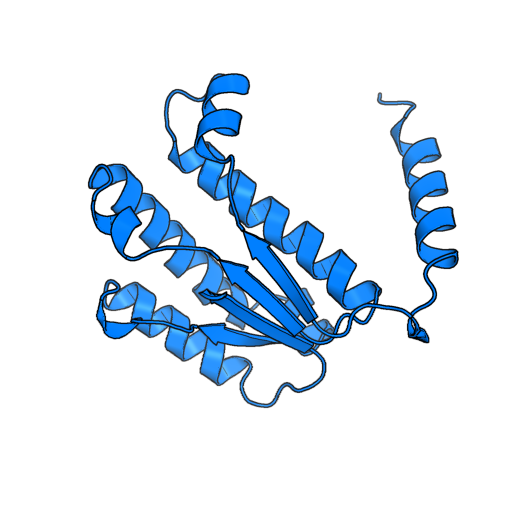105 VAL A CA 1
ATOM 876 C C . VAL A 1 105 ? -8.390 1.827 -10.185 1.00 90.19 105 VAL A C 1
ATOM 878 O O . VAL A 1 105 ? -8.397 1.636 -11.395 1.00 90.19 105 VAL A O 1
ATOM 881 N N . ASP A 1 106 ? -8.055 2.995 -9.640 1.00 93.50 106 ASP A N 1
ATOM 882 C CA . ASP A 1 106 ? -7.772 4.199 -10.420 1.00 93.50 106 ASP A CA 1
ATOM 883 C C . ASP A 1 106 ? -6.308 4.649 -10.283 1.00 93.50 106 ASP A C 1
ATOM 885 O O . ASP A 1 106 ? -5.939 5.749 -10.709 1.00 93.50 106 ASP A O 1
ATOM 889 N N . ASN A 1 107 ? -5.438 3.838 -9.667 1.00 95.62 107 ASN A N 1
ATOM 890 C CA . ASN A 1 107 ? -4.081 4.264 -9.347 1.00 95.62 107 ASN A CA 1
ATOM 891 C C . ASN A 1 107 ? -3.150 4.161 -10.569 1.00 95.62 107 ASN A C 1
ATOM 893 O O . ASN A 1 107 ? -2.731 3.061 -10.953 1.00 95.62 107 ASN A O 1
ATOM 897 N N . PRO A 1 108 ? -2.702 5.292 -11.146 1.00 95.50 108 PRO A N 1
ATOM 898 C CA . PRO A 1 108 ? -1.929 5.275 -12.383 1.00 95.50 108 PRO A CA 1
ATOM 899 C C . PRO A 1 108 ? -0.583 4.557 -12.240 1.00 95.50 108 PRO A C 1
ATOM 901 O O . PRO A 1 108 ? -0.109 3.965 -13.210 1.00 95.50 108 PRO A O 1
ATOM 904 N N . ASP A 1 109 ? 0.039 4.570 -11.056 1.00 95.19 109 ASP A N 1
ATOM 905 C CA . ASP A 1 109 ? 1.319 3.895 -10.847 1.00 95.19 109 ASP A CA 1
ATOM 906 C C . ASP A 1 109 ? 1.153 2.375 -10.843 1.00 95.19 109 ASP A C 1
ATOM 908 O O . ASP A 1 109 ? 1.934 1.675 -11.489 1.00 95.19 109 ASP A O 1
ATOM 912 N N . ILE A 1 110 ? 0.110 1.857 -10.191 1.00 96.81 110 ILE A N 1
ATOM 913 C CA . ILE A 1 110 ? -0.182 0.417 -10.160 1.00 96.81 110 ILE A CA 1
ATOM 914 C C . ILE A 1 110 ? -0.372 -0.113 -11.585 1.00 96.81 110 ILE A C 1
ATOM 916 O O . ILE A 1 110 ? 0.265 -1.100 -11.974 1.00 96.81 110 ILE A O 1
ATOM 920 N N . HIS A 1 111 ? -1.161 0.583 -12.408 1.00 97.25 111 HIS A N 1
ATOM 921 C CA . HIS A 1 111 ? -1.399 0.179 -13.795 1.00 97.25 111 HIS A CA 1
ATOM 922 C C . HIS A 1 111 ? -0.168 0.363 -14.688 1.00 97.25 111 HIS A C 1
ATOM 924 O O . HIS A 1 111 ? 0.145 -0.516 -15.499 1.00 97.25 111 HIS A O 1
ATOM 930 N N . ARG A 1 112 ? 0.570 1.472 -14.535 1.00 97.00 112 ARG A N 1
ATOM 931 C CA . ARG A 1 112 ? 1.808 1.746 -15.288 1.00 97.00 112 ARG A CA 1
ATOM 932 C C . ARG A 1 112 ? 2.875 0.694 -15.011 1.00 97.00 112 ARG A C 1
ATOM 934 O O . ARG A 1 112 ? 3.566 0.246 -15.929 1.00 97.00 112 ARG A O 1
ATOM 941 N N . HIS A 1 113 ? 3.019 0.299 -13.750 1.00 96.88 113 HIS A N 1
ATOM 942 C CA . HIS A 1 113 ? 3.990 -0.701 -13.327 1.00 96.88 113 HIS A CA 1
ATOM 943 C C . HIS A 1 113 ? 3.452 -2.134 -13.417 1.00 96.88 113 HIS A C 1
ATOM 945 O O . HIS A 1 113 ? 4.235 -3.056 -13.194 1.00 96.88 113 HIS A O 1
ATOM 951 N N . LYS A 1 114 ? 2.185 -2.338 -13.814 1.00 97.81 114 LYS A N 1
ATOM 952 C CA . LYS A 1 114 ? 1.530 -3.653 -13.942 1.00 97.81 114 LYS A CA 1
ATOM 953 C C . LYS A 1 114 ? 1.749 -4.494 -12.681 1.00 97.81 114 LYS A C 1
ATOM 955 O O . LYS A 1 114 ? 2.358 -5.568 -12.729 1.00 97.81 114 LYS A O 1
ATOM 960 N N . VAL A 1 115 ? 1.309 -3.940 -11.553 1.00 98.38 115 VAL A N 1
ATOM 961 C CA . VAL A 1 115 ? 1.489 -4.509 -10.214 1.00 98.38 115 VAL A CA 1
ATOM 962 C C . VAL A 1 115 ? 0.277 -5.349 -9.846 1.00 98.38 115 VAL A C 1
ATOM 964 O O . VAL A 1 115 ? -0.808 -4.811 -9.664 1.00 98.38 115 VAL A O 1
ATOM 967 N N . ARG A 1 116 ? 0.466 -6.656 -9.697 1.00 98.44 116 ARG A N 1
ATOM 968 C CA . ARG A 1 116 ? -0.552 -7.547 -9.148 1.00 98.44 116 ARG A CA 1
ATOM 969 C C . ARG A 1 116 ? -0.580 -7.434 -7.636 1.00 98.44 116 ARG A C 1
ATOM 971 O O . ARG A 1 116 ? 0.443 -7.674 -6.993 1.00 98.44 116 ARG A O 1
ATOM 978 N N . ILE A 1 117 ? -1.732 -7.097 -7.081 1.00 98.19 117 ILE A N 1
ATOM 979 C CA . ILE A 1 117 ? -1.916 -6.946 -5.640 1.00 98.19 117 ILE A CA 1
ATOM 980 C C . ILE A 1 117 ? -2.579 -8.201 -5.090 1.00 98.19 117 ILE A C 1
ATOM 982 O O . ILE A 1 117 ? -3.441 -8.795 -5.735 1.00 98.19 117 ILE A O 1
ATOM 986 N N . LYS A 1 118 ? -2.130 -8.626 -3.909 1.00 97.88 118 LYS A N 1
ATOM 987 C CA . LYS A 1 118 ? -2.722 -9.738 -3.178 1.00 97.88 118 LYS A CA 1
ATOM 988 C C . LYS A 1 118 ? -2.700 -9.474 -1.678 1.00 97.88 118 LYS A C 1
ATOM 990 O O . LYS A 1 118 ? -1.637 -9.192 -1.125 1.00 97.88 118 LYS A O 1
ATOM 995 N N . ALA A 1 119 ? -3.840 -9.606 -1.017 1.00 97.75 119 ALA A N 1
ATOM 996 C CA . ALA A 1 119 ? -3.900 -9.689 0.431 1.00 97.75 119 ALA A CA 1
ATOM 997 C C . ALA A 1 119 ? -3.597 -11.131 0.864 1.00 97.75 119 ALA A C 1
ATOM 999 O O . ALA A 1 119 ? -4.096 -12.102 0.293 1.00 97.75 119 ALA A O 1
ATOM 1000 N N . ILE A 1 120 ? -2.735 -11.295 1.863 1.00 97.12 120 ILE A N 1
ATOM 1001 C CA . ILE A 1 120 ? -2.360 -12.602 2.404 1.00 97.12 120 ILE A CA 1
ATOM 1002 C C . ILE A 1 120 ? -2.591 -12.619 3.912 1.00 97.12 120 ILE A C 1
ATOM 1004 O O . ILE A 1 120 ? -2.361 -11.627 4.585 1.00 97.12 120 ILE A O 1
ATOM 1008 N N . GLY A 1 121 ? -3.041 -13.751 4.453 1.00 95.38 121 GLY A N 1
ATOM 1009 C CA . GLY A 1 121 ? -3.372 -13.883 5.874 1.00 95.38 121 GLY A CA 1
ATOM 1010 C C . GLY A 1 121 ? -4.843 -14.225 6.094 1.00 95.38 121 GLY A C 1
ATOM 1011 O O . GLY A 1 121 ? -5.462 -14.879 5.255 1.00 95.38 121 GLY A O 1
ATOM 1012 N N . ARG A 1 122 ? -5.388 -13.816 7.244 1.00 95.06 122 ARG A N 1
ATOM 1013 C CA . ARG A 1 122 ? -6.782 -14.074 7.642 1.00 95.06 122 ARG A CA 1
ATOM 1014 C C . ARG A 1 122 ? -7.691 -12.908 7.259 1.00 95.06 122 ARG A C 1
ATOM 1016 O O . ARG A 1 122 ? -8.156 -12.163 8.119 1.00 95.06 122 ARG A O 1
ATOM 1023 N N . VAL A 1 123 ? -7.880 -12.723 5.954 1.00 95.56 123 VAL A N 1
ATOM 1024 C CA . VAL A 1 123 ? -8.706 -11.639 5.387 1.00 95.56 123 VAL A CA 1
ATOM 1025 C C . VAL A 1 123 ? -10.159 -11.732 5.866 1.00 95.56 123 VAL A C 1
ATOM 1027 O O . VAL A 1 123 ? -10.809 -10.713 6.062 1.00 95.56 123 VAL A O 1
ATOM 1030 N N . ASP A 1 124 ? -10.631 -12.943 6.158 1.00 95.81 124 ASP A N 1
ATOM 1031 C CA . ASP A 1 124 ? -11.952 -13.242 6.715 1.00 95.81 124 ASP A CA 1
ATOM 1032 C C . ASP A 1 124 ? -12.217 -12.602 8.089 1.00 95.81 124 ASP A C 1
ATOM 1034 O O . ASP A 1 124 ? -13.374 -12.425 8.467 1.00 95.81 124 ASP A O 1
ATOM 1038 N N . LEU A 1 125 ? -11.165 -12.228 8.828 1.00 95.38 125 LEU A N 1
ATOM 1039 C CA . LEU A 1 125 ? -11.285 -11.530 10.112 1.00 95.38 125 LEU A CA 1
ATOM 1040 C C . LEU A 1 125 ? -11.445 -10.010 9.968 1.00 95.38 125 LEU A C 1
ATOM 1042 O O . LEU A 1 125 ? -11.698 -9.330 10.964 1.00 95.38 125 LEU A O 1
ATOM 1046 N N . LEU A 1 126 ? -11.247 -9.459 8.769 1.00 96.81 126 LEU A N 1
ATOM 1047 C CA . LEU A 1 126 ? -11.366 -8.024 8.526 1.00 96.81 126 LEU A CA 1
ATOM 1048 C C . LEU A 1 126 ? -12.844 -7.618 8.391 1.00 96.81 126 LEU A C 1
ATOM 1050 O O . LEU A 1 126 ? -13.689 -8.459 8.082 1.00 96.81 126 LEU A O 1
ATOM 1054 N N . PRO A 1 127 ? -13.193 -6.339 8.589 1.00 97.38 127 PRO A N 1
ATOM 1055 C CA . PRO A 1 127 ? -14.534 -5.841 8.292 1.00 97.38 127 PRO A CA 1
ATOM 1056 C C . PRO A 1 127 ? -14.946 -6.109 6.835 1.00 97.38 127 PRO A C 1
ATOM 1058 O O . PRO A 1 127 ? -14.108 -6.077 5.935 1.00 97.38 127 PRO A O 1
ATOM 1061 N N . ALA A 1 128 ? -16.234 -6.379 6.599 1.00 98.00 128 ALA A N 1
ATOM 1062 C CA . ALA A 1 128 ? -16.738 -6.802 5.287 1.00 98.00 128 ALA A CA 1
ATOM 1063 C C . ALA A 1 128 ? -16.443 -5.788 4.167 1.00 98.00 128 ALA A C 1
ATOM 1065 O O . ALA A 1 128 ? -16.053 -6.173 3.072 1.00 98.00 128 ALA A O 1
ATOM 1066 N N . ASP A 1 129 ? -16.535 -4.495 4.462 1.00 97.75 129 ASP A N 1
ATOM 1067 C CA . ASP A 1 129 ? -16.220 -3.419 3.521 1.00 97.75 129 ASP A CA 1
ATOM 1068 C C . ASP A 1 129 ? -14.730 -3.374 3.133 1.00 97.75 129 ASP A C 1
ATOM 1070 O O . ASP A 1 129 ? -14.392 -3.058 1.991 1.00 97.75 129 ASP A O 1
ATOM 1074 N N . VAL A 1 130 ? -13.828 -3.741 4.049 1.00 98.00 130 VAL A N 1
ATOM 1075 C CA . VAL A 1 130 ? -12.399 -3.923 3.748 1.00 98.00 130 VAL A CA 1
ATOM 1076 C C . VAL A 1 130 ? -12.189 -5.163 2.877 1.00 98.00 130 VAL A C 1
ATOM 1078 O O . VAL A 1 130 ? -11.397 -5.116 1.936 1.00 98.00 130 VAL A O 1
ATOM 1081 N N . GLN A 1 131 ? -12.898 -6.261 3.157 1.00 98.31 131 GLN A N 1
ATOM 1082 C CA . GLN A 1 131 ? -12.829 -7.480 2.341 1.00 98.31 131 GLN A CA 1
ATOM 1083 C C . GLN A 1 131 ? -13.288 -7.217 0.900 1.00 98.31 131 GLN A C 1
ATOM 1085 O O . GLN A 1 131 ? -12.617 -7.643 -0.040 1.00 98.31 131 GLN A O 1
ATOM 1090 N N . ASP A 1 132 ? -14.375 -6.464 0.722 1.00 98.19 132 ASP A N 1
ATOM 1091 C CA . ASP A 1 132 ? -14.890 -6.075 -0.593 1.00 98.19 132 ASP A CA 1
ATOM 1092 C C . ASP A 1 132 ? -13.876 -5.216 -1.365 1.00 98.19 132 ASP A C 1
ATOM 1094 O O . ASP A 1 132 ? -13.612 -5.465 -2.545 1.00 98.19 132 ASP A O 1
ATOM 1098 N N . ALA A 1 133 ? -13.244 -4.243 -0.696 1.00 98.06 133 ALA A N 1
ATOM 1099 C CA . ALA A 1 133 ? -12.202 -3.413 -1.299 1.00 98.06 133 ALA A CA 1
ATOM 1100 C C . ALA A 1 133 ? -10.972 -4.239 -1.718 1.00 98.06 133 ALA A C 1
ATOM 1102 O O . ALA A 1 133 ? -10.432 -4.042 -2.809 1.00 98.06 133 ALA A O 1
ATOM 1103 N N . ILE A 1 134 ? -10.550 -5.194 -0.882 1.00 98.31 134 ILE A N 1
ATOM 1104 C CA . ILE A 1 134 ? -9.472 -6.137 -1.207 1.00 98.31 134 ILE A CA 1
ATOM 1105 C C . ILE A 1 134 ? -9.838 -6.954 -2.447 1.00 98.31 134 ILE A C 1
ATOM 1107 O O . ILE A 1 134 ? -9.050 -7.019 -3.389 1.00 98.31 134 ILE A O 1
ATOM 1111 N N . ALA A 1 135 ? -11.031 -7.552 -2.474 1.00 98.12 135 ALA A N 1
ATOM 1112 C CA . ALA A 1 135 ? -11.478 -8.380 -3.588 1.00 98.12 135 ALA A CA 1
ATOM 1113 C C . ALA A 1 135 ? -11.518 -7.595 -4.910 1.00 98.12 135 ALA A C 1
ATOM 1115 O O . ALA A 1 135 ? -11.063 -8.103 -5.937 1.00 98.12 135 ALA A O 1
ATOM 1116 N N . ALA A 1 136 ? -11.993 -6.346 -4.882 1.00 98.06 136 ALA A N 1
ATOM 1117 C CA . ALA A 1 136 ? -11.980 -5.464 -6.047 1.00 98.06 136 ALA A CA 1
ATOM 1118 C C . ALA A 1 136 ? -10.548 -5.187 -6.544 1.00 98.06 136 ALA A C 1
ATOM 1120 O O . ALA A 1 136 ? -10.271 -5.322 -7.736 1.00 98.06 136 ALA A O 1
ATOM 1121 N N . ALA A 1 137 ? -9.619 -4.876 -5.635 1.00 98.06 137 ALA A N 1
ATOM 1122 C CA . ALA A 1 137 ? -8.217 -4.621 -5.967 1.00 98.06 137 ALA A CA 1
ATOM 1123 C C . ALA A 1 137 ? -7.495 -5.856 -6.545 1.00 98.06 137 ALA A C 1
ATOM 1125 O O . ALA A 1 137 ? -6.727 -5.747 -7.510 1.00 98.06 137 ALA A O 1
ATOM 1126 N N . GLU A 1 138 ? -7.727 -7.041 -5.973 1.00 98.38 138 GLU A N 1
ATOM 1127 C CA . GLU A 1 138 ? -7.161 -8.295 -6.482 1.00 98.38 138 GLU A CA 1
ATOM 1128 C C . GLU A 1 138 ? -7.712 -8.647 -7.865 1.00 98.38 138 GLU A C 1
ATOM 1130 O O . GLU A 1 138 ? -6.959 -9.097 -8.731 1.00 98.38 138 GLU A O 1
ATOM 1135 N N . MET A 1 139 ? -9.012 -8.426 -8.084 1.00 98.25 139 MET A N 1
ATOM 1136 C CA . MET A 1 139 ? -9.665 -8.669 -9.368 1.00 98.25 139 MET A CA 1
ATOM 1137 C C . MET A 1 139 ? -9.120 -7.739 -10.453 1.00 98.25 139 MET A C 1
ATOM 1139 O O . MET A 1 139 ? -8.685 -8.222 -11.499 1.00 98.25 139 MET A O 1
ATOM 1143 N N . GLU A 1 140 ? -9.069 -6.434 -10.183 1.00 98.25 140 GLU A N 1
ATOM 1144 C CA . GLU A 1 140 ? -8.594 -5.414 -11.127 1.00 98.25 140 GLU A CA 1
ATOM 1145 C C . GLU A 1 140 ? -7.147 -5.662 -11.576 1.00 98.25 140 GLU A C 1
ATOM 1147 O O . GLU A 1 140 ? -6.770 -5.438 -12.726 1.00 98.25 140 GLU A O 1
ATOM 1152 N N . THR A 1 141 ? -6.311 -6.170 -10.671 1.00 98.38 141 THR A N 1
ATOM 1153 C CA . THR A 1 141 ? -4.885 -6.391 -10.941 1.00 98.38 141 THR A CA 1
ATOM 1154 C C . THR A 1 141 ? -4.539 -7.846 -11.273 1.00 98.38 141 THR A C 1
ATOM 1156 O O . THR A 1 141 ? -3.359 -8.189 -11.402 1.00 98.38 141 THR A O 1
ATOM 1159 N N . SER A 1 142 ? -5.542 -8.714 -11.437 1.00 97.94 142 SER A N 1
ATOM 1160 C CA . SER A 1 142 ? -5.374 -10.171 -11.562 1.00 97.94 142 SER A CA 1
ATOM 1161 C C . SER A 1 142 ? -4.528 -10.606 -12.766 1.00 97.94 142 SER A C 1
ATOM 1163 O O . SER A 1 142 ? -3.712 -11.527 -12.639 1.00 97.94 142 SER A O 1
ATOM 1165 N N . ASP A 1 143 ? -4.660 -9.898 -13.890 1.00 97.81 143 ASP A N 1
ATOM 1166 C CA . ASP A 1 143 ? -3.937 -10.156 -15.142 1.00 97.81 143 ASP A CA 1
ATOM 1167 C C . ASP A 1 143 ? -2.527 -9.545 -15.176 1.00 97.81 143 ASP A C 1
ATOM 1169 O O . ASP A 1 143 ? -1.770 -9.715 -16.138 1.00 97.81 143 ASP A O 1
ATOM 1173 N N . TYR A 1 144 ? -2.135 -8.808 -14.135 1.00 98.38 144 TYR A N 1
ATOM 1174 C CA . TYR A 1 144 ? -0.809 -8.211 -14.069 1.00 98.38 144 TYR A CA 1
ATOM 1175 C C . TYR A 1 144 ? 0.235 -9.239 -13.614 1.00 98.38 144 TYR A C 1
ATOM 1177 O O . TYR A 1 144 ? -0.014 -10.120 -12.794 1.00 98.38 144 TYR A O 1
ATOM 1185 N N . SER A 1 145 ? 1.441 -9.141 -14.174 1.00 95.44 145 SER A N 1
ATOM 1186 C CA . SER A 1 145 ? 2.517 -10.112 -13.918 1.00 95.44 145 SER A CA 1
ATOM 1187 C C . SER A 1 145 ? 3.910 -9.491 -13.820 1.00 95.44 145 SER A C 1
ATOM 1189 O O . SER A 1 145 ? 4.881 -10.200 -13.557 1.00 95.44 145 SER A O 1
ATOM 1191 N N . LYS A 1 146 ? 4.036 -8.170 -14.014 1.00 97.06 146 LYS A N 1
ATOM 1192 C CA . LYS A 1 146 ? 5.341 -7.497 -14.028 1.00 97.06 146 LYS A CA 1
ATOM 1193 C C . LYS A 1 146 ? 5.916 -7.344 -12.621 1.00 97.06 146 LYS A C 1
ATOM 1195 O O . LYS A 1 146 ? 7.106 -7.589 -12.427 1.00 97.06 146 LYS A O 1
ATOM 1200 N N . HIS A 1 147 ? 5.072 -6.951 -11.672 1.00 98.19 147 HIS A N 1
ATOM 1201 C CA . HIS A 1 147 ? 5.406 -6.852 -10.255 1.00 98.19 147 HIS A CA 1
ATOM 1202 C C . HIS A 1 147 ? 4.295 -7.471 -9.410 1.00 98.19 147 HIS A C 1
ATOM 1204 O O . HIS A 1 147 ? 3.142 -7.502 -9.834 1.00 98.19 147 HIS A O 1
ATOM 1210 N N . ILE A 1 148 ? 4.639 -7.931 -8.212 1.00 98.50 148 ILE A N 1
ATOM 1211 C CA . ILE A 1 148 ? 3.705 -8.496 -7.239 1.00 98.50 148 ILE A CA 1
ATOM 1212 C C . ILE A 1 148 ? 3.847 -7.722 -5.930 1.00 98.50 148 ILE A C 1
ATOM 1214 O O . ILE A 1 148 ? 4.955 -7.557 -5.417 1.00 98.50 148 ILE A O 1
ATOM 1218 N N . LEU A 1 149 ? 2.726 -7.271 -5.381 1.00 98.50 149 LEU A N 1
ATOM 1219 C CA . LEU A 1 149 ? 2.633 -6.676 -4.057 1.00 98.50 149 LEU A CA 1
ATOM 1220 C C . LEU A 1 149 ? 1.754 -7.563 -3.178 1.00 98.50 149 LEU A C 1
ATOM 1222 O O . LEU A 1 149 ? 0.548 -7.650 -3.389 1.00 98.50 149 LEU A O 1
ATOM 1226 N N . ASN A 1 150 ? 2.364 -8.188 -2.177 1.00 98.44 150 ASN A N 1
ATOM 1227 C CA . ASN A 1 150 ? 1.634 -8.889 -1.132 1.00 98.44 150 ASN A CA 1
ATOM 1228 C C . ASN A 1 150 ? 1.427 -7.948 0.059 1.00 98.44 150 ASN A C 1
ATOM 1230 O O . ASN A 1 150 ? 2.386 -7.332 0.529 1.00 98.44 150 ASN A O 1
ATOM 1234 N N . VAL A 1 151 ? 0.206 -7.865 0.568 1.00 97.75 151 VAL A N 1
ATOM 1235 C CA . VAL A 1 151 ? -0.138 -7.117 1.780 1.00 97.75 151 VAL A CA 1
ATOM 1236 C C . VAL A 1 151 ? -0.548 -8.130 2.843 1.00 97.75 151 VAL A C 1
ATOM 1238 O O . VAL A 1 151 ? -1.523 -8.851 2.647 1.00 97.75 151 VAL A O 1
ATOM 1241 N N . ALA A 1 152 ? 0.249 -8.228 3.906 1.00 94.00 152 ALA A N 1
ATOM 1242 C CA . ALA A 1 152 ? 0.128 -9.201 4.989 1.00 94.00 152 ALA A CA 1
ATOM 1243 C C . ALA A 1 152 ? -0.407 -8.589 6.283 1.00 94.00 152 ALA A C 1
ATOM 1245 O O . ALA A 1 152 ? 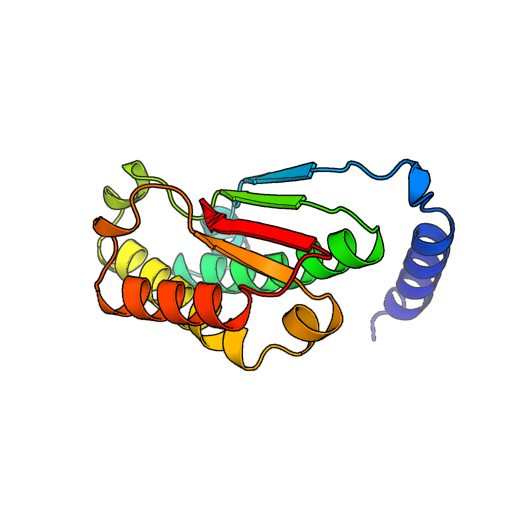-0.077 -7.409 6.570 1.00 94.00 152 ALA A O 1
#

Secondary structure (DSSP, 8-state):
--THHHHHHHHHHHHHHH--GGGS-SEEEEE---HHHHHHHTT-SSHHHHHHHHHHHHHHHHHHHHHTT--EEEEE---GGGGGS-HHHHHHHHHHHHHHHHGGGG-HHHHHHTEEEEE-S-GGGS-HHHHHHHHHHHHHTTT--SEEEEE-